Protein 1DDW (pdb70)

GO terms:
  GO:0044309 neuron spine (C, IDA)
  GO:0051262 protein tetramerization (P, IDA)
  GO:1902950 regulation of dendritic spine maintenance (P, IMP)
  GO:0051966 regulation of synaptic transmission, glutamatergic (P, IMP)
  GO:0042802 identical protein binding (F, IPI)
  GO:0005515 protein binding (F, IPI)
  GO:0043197 dendritic spine (C, IDA)
  GO:0045202 synapse (C, EXP)
  GO:0005102 signaling receptor binding (F, IDA)
  GO:0043025 neuronal cell body (C, IDA)
  GO:0043198 dendritic shaft (C, IDA)
  GO:0035094 response to nicotine (P, IEP)
  GO:0060076 excitatory synapse (C, IDA)
  GO:0042220 response to cocaine (P, IEP)
  GO:0030425 dendrite (C, IDA)
  GO:0035256 G protein-coupled glutamate receptor binding (F, IDA)
  GO:1905232 cellular response to L-glutamate (P, IEP)
  GO:0007216 G protein-coupled glutamate receptor signaling pathway (P, IDA)
  GO:0007623 circadian rhythm (P, IEP)
  GO:0007613 memory (P, IMP)

Secondary structure (DSSP, 8-state):
-EEEEEEEEEEEEEE-TTTS-SEEES-SS-EEEEEEEETTTTEEEEEEEETTEEEEEEEP-----EE-SSSEEEEEETTTTEEEEEE-SSHHHHHHHHHHHHHHHHHH-

Solvent-accessible surface area: 6590 Å² total

CATH classification: 2.30.29.30

InterPro domains:
  IPR000697 WH1/EVH1 domain [PF00568] (4-106)
  IPR000697 WH1/EVH1 domain [PS50229] (1-110)
  IPR000697 WH1/EVH1 domain [SM00461] (1-107)
  IPR011993 PH-like domain superfamily [G3DSA:2.30.29.30] (1-115)
  IPR044100 Homer, EVH1 domain [cd01206] (3-111)
  IPR045027 Homer family [PTHR10918] (2-364)

Structure (mmCIF, N/CA/C/O backbone):
data_1DDW
#
_entry.id   1DDW
#
_cell.length_a   49.94
_cell.length_b   49.94
_cell.length_c   80.91
_cell.angle_alpha   90
_cell.angle_beta   90
_cell.angle_gamma   120
#
_symmetry.space_group_name_H-M   'P 32 2 1'
#
loop_
_entity.id
_entity.type
_entity.pdbx_description
1 polymer 'GLGF-DOMAIN PROTEIN HOMER'
2 water water
#
loop_
_atom_site.group_PDB
_atom_site.id
_atom_site.type_symbol
_atom_site.label_atom_id
_atom_site.label_alt_id
_atom_site.label_comp_id
_atom_site.label_asym_id
_atom_site.label_entity_id
_atom_site.label_seq_id
_atom_site.pdbx_PDB_ins_code
_atom_site.Cartn_x
_atom_site.Cartn_y
_atom_site.Cartn_z
_atom_site.occupancy
_atom_site.B_iso_or_equiv
_atom_site.auth_seq_id
_atom_site.auth_comp_id
_atom_site.auth_asym_id
_atom_site.auth_atom_id
_atom_site.pdbx_PDB_model_num
ATOM 9 N N . GLY A 1 2 ? 20.923 15.053 25.442 1.00 28.56 2 GLY A N 1
ATOM 10 C CA . GLY A 1 2 ? 19.855 15.547 26.286 1.00 28.58 2 GLY A CA 1
ATOM 11 C C . GLY A 1 2 ? 18.625 15.873 25.458 1.00 28.97 2 GLY A C 1
ATOM 12 O O . GLY A 1 2 ? 17.501 15.691 25.905 1.00 29.49 2 GLY A O 1
ATOM 13 N N . GLU A 1 3 ? 18.834 16.378 24.244 1.00 28.58 3 GLU A N 1
ATOM 14 C CA . GLU A 1 3 ? 17.703 16.701 23.386 1.00 26.84 3 GLU A CA 1
ATOM 15 C C . GLU A 1 3 ? 17.914 16.027 22.040 1.00 24.81 3 GLU A C 1
ATOM 16 O O . GLU A 1 3 ? 18.816 16.386 21.295 1.00 23.84 3 GLU A O 1
ATOM 22 N N . GLN A 1 4 ? 17.062 15.065 21.717 1.00 23.22 4 GLN A N 1
ATOM 23 C CA . GLN A 1 4 ? 17.223 14.316 20.465 1.00 22.13 4 GLN A CA 1
ATOM 24 C C . GLN A 1 4 ? 16.205 14.667 19.368 1.00 19.78 4 GLN A C 1
ATOM 25 O O . GLN A 1 4 ? 15.013 14.516 19.551 1.00 18.13 4 GLN A O 1
ATOM 31 N N . PRO A 1 5 ? 16.674 15.149 18.209 1.00 20.72 5 PRO A N 1
ATOM 32 C CA . PRO A 1 5 ? 15.783 15.510 17.096 1.00 20.17 5 PRO A CA 1
ATOM 33 C C . PRO A 1 5 ? 15.212 14.238 16.485 1.00 20.01 5 PRO A C 1
ATOM 34 O O . PRO A 1 5 ? 15.947 13.318 16.188 1.00 20.01 5 PRO A O 1
ATOM 38 N N . ILE A 1 6 ? 13.906 14.193 16.270 1.00 20.89 6 ILE A N 1
ATOM 39 C CA . ILE A 1 6 ? 13.296 12.976 15.750 1.00 19.22 6 ILE A CA 1
ATOM 40 C C . ILE A 1 6 ? 12.599 13.135 14.426 1.00 18.69 6 ILE A C 1
ATOM 41 O O . ILE A 1 6 ? 12.841 12.381 13.485 1.00 19.97 6 ILE A O 1
ATOM 46 N N . PHE A 1 7 ? 11.725 14.124 14.348 1.00 18.20 7 PHE A N 1
ATOM 47 C CA . PHE A 1 7 ? 10.939 14.337 13.149 1.00 19.10 7 PHE A CA 1
ATOM 48 C C . PHE A 1 7 ? 10.636 15.809 12.967 1.00 19.68 7 PHE A C 1
ATOM 49 O O . PHE A 1 7 ? 10.378 16.500 13.949 1.00 21.12 7 PHE A O 1
ATOM 57 N N . SER A 1 8 ? 10.697 16.302 11.728 1.00 18.30 8 SER A N 1
ATOM 58 C CA . SER A 1 8 ? 10.375 17.709 11.455 1.00 16.82 8 SER A CA 1
ATOM 59 C C . SER A 1 8 ? 9.485 17.850 10.211 1.00 17.72 8 SER A C 1
ATOM 60 O O . SER A 1 8 ? 9.686 17.146 9.213 1.00 17.45 8 SER A O 1
ATOM 63 N N . THR A 1 9 ? 8.505 18.751 10.295 1.00 16.21 9 THR A N 1
ATOM 64 C CA . THR A 1 9 ? 7.572 19.043 9.214 1.00 16.80 9 THR A CA 1
ATOM 65 C C . THR A 1 9 ? 7.289 20.553 9.204 1.00 17.50 9 THR A C 1
ATOM 66 O O . THR A 1 9 ? 7.942 21.302 9.943 1.00 19.83 9 THR A O 1
ATOM 70 N N . ARG A 1 10 ? 6.385 21.038 8.352 1.00 16.55 10 ARG A N 1
ATOM 71 C CA . ARG A 1 10 ? 6.095 22.471 8.297 1.00 17.01 10 ARG A CA 1
ATOM 72 C C . ARG A 1 10 ? 4.601 22.652 8.346 1.00 17.05 10 ARG A C 1
ATOM 73 O O . ARG A 1 10 ? 3.851 21.803 7.826 1.00 17.62 10 ARG A O 1
ATOM 81 N N . ALA A 1 11 ? 4.166 23.765 8.935 1.00 14.00 11 ALA A N 1
ATOM 82 C CA . ALA A 1 11 ? 2.752 24.065 9.027 1.00 14.30 11 ALA A CA 1
ATOM 83 C C . ALA A 1 11 ? 2.566 25.492 9.518 1.00 14.19 11 ALA A C 1
ATOM 84 O O . ALA A 1 11 ? 3.493 26.077 10.064 1.00 14.05 11 ALA A O 1
ATOM 86 N N . HIS A 1 12 ? 1.370 26.029 9.317 1.00 10.11 12 HIS A N 1
ATOM 87 C CA . HIS A 1 12 ? 1.009 27.335 9.859 1.00 13.24 12 HIS A CA 1
ATOM 88 C C . HIS A 1 12 ? 0.461 26.970 11.262 1.00 14.75 12 HIS A C 1
ATOM 89 O O . HIS A 1 12 ? -0.278 25.973 11.440 1.00 12.73 12 HIS A O 1
ATOM 96 N N . VAL A 1 13 ? 0.809 27.781 12.253 1.00 12.11 13 VAL A N 1
ATOM 97 C CA . VAL A 1 13 ? 0.423 27.486 13.642 1.00 12.49 13 VAL A CA 1
ATOM 98 C C . VAL A 1 13 ? -0.647 28.446 14.087 1.00 12.63 13 VAL A C 1
ATOM 99 O O . VAL A 1 13 ? -0.596 29.625 13.730 1.00 12.96 13 VAL A O 1
ATOM 103 N N . PHE A 1 14 ? -1.597 27.941 14.879 1.00 11.01 14 PHE A N 1
ATOM 104 C CA . PHE A 1 14 ? -2.696 28.735 15.420 1.00 13.40 14 PHE A CA 1
ATOM 105 C C . PHE A 1 14 ? -2.948 28.328 16.867 1.00 11.72 14 PHE A C 1
ATOM 106 O O . PHE A 1 14 ? -2.500 27.270 17.312 1.00 11.87 14 PHE A O 1
ATOM 114 N N . GLN A 1 15 ? -3.648 29.189 17.597 1.00 13.05 15 GLN A N 1
ATOM 115 C CA . GLN A 1 15 ? -4.099 28.839 18.939 1.00 12.27 15 GLN A CA 1
ATOM 116 C C . GLN A 1 15 ? -5.558 29.286 19.017 1.00 14.24 15 GLN A C 1
ATOM 117 O O . GLN A 1 15 ? -5.937 30.249 18.382 1.00 13.55 15 GLN A O 1
ATOM 123 N N . ILE A 1 16 ? -6.373 28.584 19.786 1.00 15.66 16 ILE A N 1
ATOM 124 C CA . ILE A 1 16 ? -7.783 28.953 19.881 1.00 18.29 16 ILE A CA 1
ATOM 125 C C . ILE A 1 16 ? -7.853 30.192 20.763 1.00 22.04 16 ILE A C 1
ATOM 126 O O . ILE A 1 16 ? -6.952 30.406 21.585 1.00 24.00 16 ILE A O 1
ATOM 131 N N . ASP A 1 17 ? -8.874 31.029 20.559 1.00 23.96 17 ASP A N 1
ATOM 132 C CA . ASP A 1 17 ? -9.056 32.252 21.360 1.00 26.09 17 ASP A CA 1
ATOM 133 C C . ASP A 1 17 ? -9.340 31.838 22.810 1.00 27.06 17 ASP A C 1
ATOM 134 O O . ASP A 1 17 ? -10.244 31.030 23.082 1.00 27.69 17 ASP A O 1
ATOM 139 N N . PRO A 1 18 ? -8.583 32.398 23.767 1.00 26.93 18 PRO A N 1
ATOM 140 C CA . PRO A 1 18 ? -8.701 32.108 25.203 1.00 29.44 18 PRO A CA 1
ATOM 141 C C . PRO A 1 18 ? -10.104 32.236 25.774 1.00 30.66 18 PRO A C 1
ATOM 142 O O . PRO A 1 18 ? -10.554 31.406 26.586 1.00 30.79 18 PRO A O 1
ATOM 146 N N . ASN A 1 19 ? -10.770 33.290 25.343 1.00 31.65 19 ASN A N 1
ATOM 147 C CA . ASN A 1 19 ? -12.097 33.622 25.810 1.00 35.23 19 ASN A CA 1
ATOM 148 C C . ASN A 1 19 ? -13.235 32.648 25.572 1.00 36.08 19 ASN A C 1
ATOM 149 O O . ASN A 1 19 ? -13.948 32.334 26.514 1.00 38.89 19 ASN A O 1
ATOM 154 N N . THR A 1 20 ? -13.439 32.180 24.341 1.00 34.38 20 THR A N 1
ATOM 155 C CA . THR A 1 20 ? -14.546 31.257 24.106 1.00 32.07 20 THR A CA 1
ATOM 156 C C . THR A 1 20 ? -14.121 29.923 23.522 1.00 31.06 20 THR A C 1
ATOM 157 O O . THR A 1 20 ? -14.948 29.015 23.359 1.00 28.20 20 THR A O 1
ATOM 161 N N . LYS A 1 21 ? -12.829 29.818 23.213 1.00 27.25 21 LYS A N 1
ATOM 162 C CA . LYS A 1 21 ? -12.276 28.591 22.661 1.00 27.08 21 LYS A CA 1
ATOM 163 C C . LYS A 1 21 ? -12.977 28.167 21.375 1.00 25.74 21 LYS A C 1
ATOM 164 O O . LYS A 1 21 ? -13.195 26.991 21.156 1.00 26.16 21 LYS A O 1
ATOM 170 N N . LYS A 1 22 ? -13.330 29.131 20.532 1.00 24.04 22 LYS A N 1
ATOM 171 C CA . LYS A 1 22 ? -13.974 28.793 19.264 1.00 23.16 22 LYS A CA 1
ATOM 172 C C . LYS A 1 22 ? -13.332 29.438 18.040 1.00 22.80 22 LYS A C 1
ATOM 173 O O . LYS A 1 22 ? -13.344 28.838 16.968 1.00 21.68 22 LYS A O 1
ATOM 179 N N . ASN A 1 23 ? -12.776 30.639 18.200 1.00 22.13 23 ASN A N 1
ATOM 180 C CA . ASN A 1 23 ? -12.125 31.366 17.099 1.00 22.57 23 ASN A CA 1
ATOM 181 C C . ASN A 1 23 ? -10.639 31.044 16.984 1.00 22.59 23 ASN A C 1
ATOM 182 O O . ASN A 1 23 ? -9.931 31.055 17.995 1.00 21.86 23 ASN A O 1
ATOM 187 N N . TRP A 1 24 ? -10.156 30.769 15.774 1.00 19.52 24 TRP A N 1
ATOM 188 C CA . TRP A 1 24 ? -8.734 30.454 15.610 1.00 20.38 24 TRP A CA 1
ATOM 189 C C . TRP A 1 24 ? -7.904 31.704 15.444 1.00 19.96 24 TRP A C 1
ATOM 190 O O . TRP A 1 24 ? -8.264 32.609 14.694 1.00 20.59 24 TRP A O 1
ATOM 201 N N . VAL A 1 25 ? -6.792 31.772 16.165 1.00 19.09 25 VAL A N 1
ATOM 202 C CA . VAL A 1 25 ? -5.910 32.933 16.075 1.00 18.57 25 VAL A CA 1
ATOM 203 C C . VAL A 1 25 ? -4.547 32.491 15.506 1.00 17.51 25 VAL A C 1
ATOM 204 O O . VAL A 1 25 ? -3.906 31.602 16.054 1.00 16.92 25 VAL A O 1
ATOM 208 N N . PRO A 1 26 ? -4.083 33.106 14.401 1.00 17.97 26 PRO A N 1
ATOM 209 C CA . PRO A 1 26 ? -2.788 32.684 13.854 1.00 18.68 26 PRO A CA 1
ATOM 210 C C . PRO A 1 26 ? -1.679 33.058 14.812 1.00 20.72 26 PRO A C 1
ATOM 211 O O . PRO A 1 26 ? -1.726 34.159 15.363 1.00 18.01 26 PRO A O 1
ATOM 215 N N . THR A 1 27 ? -0.692 32.164 14.951 1.00 20.19 27 THR A N 1
ATOM 216 C CA . THR A 1 27 ? 0.459 32.361 15.819 1.00 22.91 27 THR A CA 1
ATOM 217 C C . THR A 1 27 ? 1.729 32.598 15.032 1.00 23.06 27 THR A C 1
ATOM 218 O O . THR A 1 27 ? 2.681 33.177 15.543 1.00 22.53 27 THR A O 1
ATOM 222 N N . SER A 1 28 ? 1.748 32.118 13.799 1.00 23.54 28 SER A N 1
ATOM 223 C CA . SER A 1 28 ? 2.898 32.307 12.934 1.00 24.86 28 SER A CA 1
ATOM 224 C C . SER A 1 28 ? 2.360 32.994 11.683 1.00 28.16 28 SER A C 1
ATOM 225 O O . SER A 1 28 ? 1.202 32.778 11.310 1.00 28.34 28 SER A O 1
ATOM 228 N N . LYS A 1 29 ? 3.156 33.837 11.031 1.00 30.73 29 LYS A N 1
ATOM 229 C CA . LYS A 1 29 ? 2.656 34.469 9.805 1.00 31.18 29 LYS A CA 1
ATOM 230 C C . LYS A 1 29 ? 2.991 33.540 8.632 1.00 28.55 29 LYS A C 1
ATOM 231 O O . LYS A 1 29 ? 2.312 33.470 7.591 1.00 29.51 29 LYS A O 1
ATOM 237 N N . HIS A 1 30 ? 4.071 32.813 8.803 1.00 27.52 30 HIS A N 1
ATOM 238 C CA . HIS A 1 30 ? 4.510 31.903 7.779 1.00 27.48 30 HIS A CA 1
ATOM 239 C C . HIS A 1 30 ? 4.322 30.482 8.290 1.00 26.38 30 HIS A C 1
ATOM 240 O O . HIS A 1 30 ? 4.030 30.241 9.478 1.00 22.26 30 HIS A O 1
ATOM 247 N N . ALA A 1 31 ? 4.484 29.538 7.385 1.00 22.12 31 ALA A N 1
ATOM 248 C CA . ALA A 1 31 ? 4.470 28.162 7.775 1.00 25.23 31 ALA A CA 1
ATOM 249 C C . ALA A 1 31 ? 5.848 28.097 8.433 1.00 24.33 31 ALA A C 1
ATOM 250 O O . ALA A 1 31 ? 6.791 28.786 7.998 1.00 27.81 31 ALA A O 1
ATOM 252 N N . VAL A 1 32 ? 5.973 27.328 9.501 1.00 20.87 32 VAL A N 1
ATOM 253 C CA . VAL A 1 32 ? 7.239 27.183 10.173 1.00 18.62 32 VAL A CA 1
ATOM 254 C C . VAL A 1 32 ? 7.474 25.711 10.363 1.00 19.85 32 VAL A C 1
ATOM 255 O O . VAL A 1 32 ? 6.584 24.882 10.139 1.00 18.78 32 VAL A O 1
ATOM 259 N N . THR A 1 33 ? 8.683 25.392 10.785 1.00 18.16 33 THR A N 1
ATOM 260 C CA . THR A 1 33 ? 9.056 24.030 11.048 1.00 19.02 33 THR A CA 1
ATOM 261 C C . THR A 1 33 ? 8.444 23.638 12.408 1.00 19.05 33 THR A C 1
ATOM 262 O O . THR A 1 33 ? 8.506 24.411 13.371 1.00 18.10 33 THR A O 1
ATOM 266 N N . VAL A 1 34 ? 7.788 22.477 12.442 1.00 16.61 34 VAL A N 1
ATOM 267 C CA . VAL A 1 34 ? 7.219 21.944 13.672 1.00 15.98 34 VAL A CA 1
ATOM 268 C C . VAL A 1 34 ? 7.883 20.601 13.807 1.00 15.68 34 VAL A C 1
ATOM 269 O O . VAL A 1 34 ? 7.880 19.814 12.847 1.00 17.94 34 VAL A O 1
ATOM 273 N N . SER A 1 35 ? 8.434 20.306 14.987 1.00 13.55 35 SER A N 1
ATOM 274 C CA . SER A 1 35 ? 9.158 19.061 15.164 1.00 14.88 35 SER A CA 1
ATOM 275 C C . SER A 1 35 ? 8.906 18.296 16.425 1.00 16.78 35 SER A C 1
ATOM 276 O O . SER A 1 35 ? 8.429 18.835 17.417 1.00 16.86 35 SER A O 1
ATOM 279 N N . TYR A 1 36 ? 9.273 17.018 16.384 1.00 17.02 36 TYR A N 1
ATOM 280 C CA . TYR A 1 36 ? 9.173 16.184 17.575 1.00 17.43 36 TYR A CA 1
ATOM 281 C C . TYR A 1 36 ? 10.618 15.955 18.048 1.00 18.31 36 TYR A C 1
ATOM 282 O O . TYR A 1 36 ? 11.480 15.580 17.248 1.00 18.79 36 TYR A O 1
ATOM 291 N N . PHE A 1 37 ? 10.867 16.216 19.322 1.00 16.85 37 PHE A N 1
ATOM 292 C CA . PHE A 1 37 ? 12.166 16.011 19.960 1.00 18.51 37 PHE A CA 1
ATOM 293 C C . PHE A 1 37 ? 11.994 15.112 21.170 1.00 20.91 37 PHE A C 1
ATOM 294 O O . PHE A 1 37 ? 10.963 15.163 21.839 1.00 21.32 37 PHE A O 1
ATOM 302 N N . TYR A 1 38 ? 13.012 14.310 21.463 1.00 21.03 38 TYR A N 1
ATOM 303 C CA . TYR A 1 38 ? 12.966 13.458 22.649 1.00 24.15 38 TYR A CA 1
ATOM 304 C C . TYR A 1 38 ? 13.932 14.062 23.654 1.00 22.96 38 TYR A C 1
ATOM 305 O O . TYR A 1 38 ? 15.116 14.196 23.381 1.00 25.30 38 TYR A O 1
ATOM 314 N N . ASP A 1 39 ? 13.398 14.470 24.801 1.00 25.56 39 ASP A N 1
ATOM 315 C CA . ASP A 1 39 ? 14.159 15.082 25.888 1.00 27.86 39 ASP A CA 1
ATOM 316 C C . ASP A 1 39 ? 14.455 13.939 26.860 1.00 29.19 39 A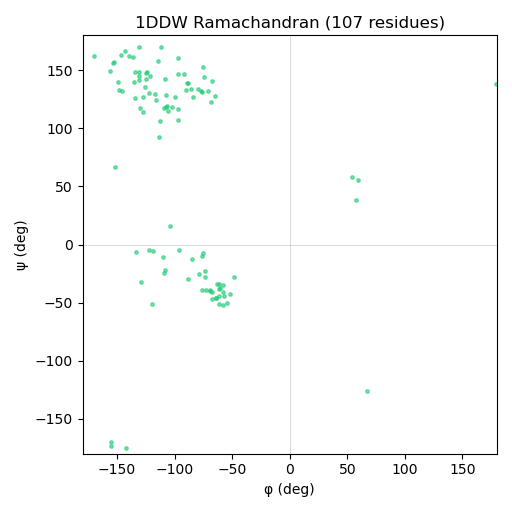SP A C 1
ATOM 317 O O . ASP A 1 39 ? 13.558 13.445 27.547 1.00 30.33 39 ASP A O 1
ATOM 322 N N . SER A 1 40 ? 15.707 13.496 26.899 1.00 30.07 40 SER A N 1
ATOM 323 C CA . SER A 1 40 ? 16.072 12.394 27.785 1.00 34.05 40 SER A CA 1
ATOM 324 C C . SER A 1 40 ? 16.397 12.877 29.192 1.00 35.80 40 SER A C 1
ATOM 325 O O . SER A 1 40 ? 16.512 12.071 30.116 1.00 37.24 40 SER A O 1
ATOM 328 N N . THR A 1 41 ? 16.550 14.187 29.350 1.00 36.64 41 THR A N 1
ATOM 329 C CA . THR A 1 41 ? 16.850 14.757 30.649 1.00 39.25 41 THR A CA 1
ATOM 330 C C . THR A 1 41 ? 15.565 14.691 31.485 1.00 38.88 41 THR A C 1
ATOM 331 O O . THR A 1 41 ? 15.617 14.574 32.717 1.00 40.77 41 THR A O 1
ATOM 335 N N . ARG A 1 42 ? 14.414 14.715 30.804 1.00 38.87 42 ARG A N 1
ATOM 336 C CA . ARG A 1 42 ? 13.093 14.648 31.448 1.00 38.03 42 ARG A CA 1
ATOM 337 C C . ARG A 1 42 ? 12.296 13.425 31.011 1.00 37.95 42 ARG A C 1
ATOM 338 O O . ARG A 1 42 ? 11.188 13.170 31.501 1.00 35.28 42 ARG A O 1
ATOM 346 N N . ASN A 1 43 ? 12.842 12.691 30.049 1.00 37.05 43 ASN A N 1
ATOM 347 C CA . ASN A 1 43 ? 12.190 11.489 29.580 1.00 36.72 43 ASN A CA 1
ATOM 348 C C . ASN A 1 43 ? 10.778 11.724 29.015 1.00 35.80 43 ASN A C 1
ATOM 349 O O . ASN A 1 43 ? 9.808 11.118 29.474 1.00 35.41 43 ASN A O 1
ATOM 354 N N . VAL A 1 44 ? 10.671 12.616 28.030 1.00 32.10 44 VAL A N 1
ATOM 355 C CA . VAL A 1 44 ? 9.409 12.942 27.371 1.00 28.76 44 VAL A CA 1
ATOM 356 C C . VAL A 1 44 ? 9.658 13.434 25.947 1.00 25.68 44 VAL A C 1
ATOM 357 O O . VAL A 1 44 ? 10.734 13.935 25.645 1.00 25.79 44 VAL A O 1
ATOM 361 N N . TYR A 1 45 ? 8.655 13.297 25.085 1.00 25.23 45 TYR A N 1
ATOM 362 C CA . TYR A 1 45 ? 8.735 13.835 23.724 1.00 23.10 45 TYR A CA 1
ATOM 363 C C . TYR A 1 45 ? 8.137 15.231 23.811 1.00 24.08 45 TYR A C 1
ATOM 364 O O . TYR A 1 45 ? 7.241 15.458 24.617 1.00 23.68 45 TYR A O 1
ATOM 373 N N . ARG A 1 46 ? 8.646 16.165 23.009 1.00 19.83 46 ARG A N 1
ATOM 374 C CA . ARG A 1 46 ? 8.155 17.546 23.006 1.00 21.91 46 ARG A CA 1
ATOM 375 C C . ARG A 1 46 ? 7.897 17.958 21.581 1.00 20.15 46 ARG A C 1
ATOM 376 O O . ARG A 1 46 ? 8.603 17.525 20.667 1.00 19.72 46 ARG A O 1
ATOM 384 N N . ILE A 1 47 ? 6.868 18.773 21.406 1.00 18.78 47 ILE A N 1
ATOM 385 C CA . ILE A 1 47 ? 6.522 19.304 20.104 1.00 16.97 47 ILE A CA 1
ATOM 386 C C . ILE A 1 47 ? 7.072 20.706 20.196 1.00 16.29 47 ILE A C 1
ATOM 387 O O . ILE A 1 47 ? 6.631 21.510 21.014 1.00 15.46 47 ILE A O 1
ATOM 392 N N . ILE A 1 48 ? 8.019 21.007 19.317 1.00 16.24 48 ILE A N 1
ATOM 39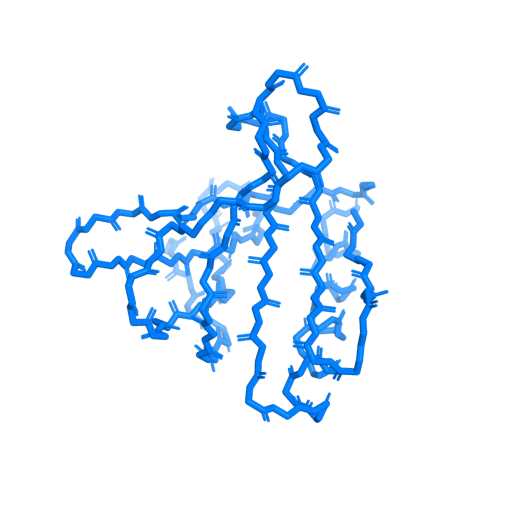3 C CA . ILE A 1 48 ? 8.692 22.285 19.349 1.00 16.49 48 ILE A CA 1
ATOM 394 C C . ILE A 1 48 ? 8.641 23.031 18.029 1.00 17.77 48 ILE A C 1
ATOM 395 O O . ILE A 1 48 ? 8.857 22.428 16.989 1.00 17.03 48 ILE A O 1
ATOM 400 N N . SER A 1 49 ? 8.346 24.334 18.093 1.00 14.41 49 SER A N 1
ATOM 401 C CA . SER A 1 49 ? 8.293 25.167 16.899 1.00 16.15 49 SER A CA 1
ATOM 402 C C . SER A 1 49 ? 8.719 26.595 17.242 1.00 17.67 49 SER A C 1
ATOM 403 O O . SER A 1 49 ? 8.272 27.173 18.231 1.00 17.60 49 SER A O 1
ATOM 406 N N . LEU A 1 50 ? 9.592 27.152 16.414 1.00 18.79 50 LEU A N 1
ATOM 407 C CA . LEU A 1 50 ? 10.050 28.521 16.612 1.00 20.58 50 LEU A CA 1
ATOM 408 C C . LEU A 1 50 ? 9.691 29.303 15.359 1.00 21.60 50 LEU A C 1
ATOM 409 O O . LEU A 1 50 ? 9.681 28.756 14.238 1.00 19.74 50 LEU A O 1
ATOM 414 N N . ASP A 1 51 ? 9.355 30.562 15.558 1.00 23.15 51 ASP A N 1
ATOM 415 C CA . ASP A 1 51 ? 9.070 31.464 14.453 1.00 25.28 51 ASP A CA 1
ATOM 416 C C . ASP A 1 51 ? 10.284 32.336 14.678 1.00 28.18 51 ASP A C 1
ATOM 417 O O . ASP A 1 51 ? 10.316 33.100 15.641 1.00 28.30 51 ASP A O 1
ATOM 422 N N . GLY A 1 52 ? 11.290 32.221 13.812 1.00 31.03 52 GLY A N 1
ATOM 423 C CA . GLY A 1 52 ? 12.503 32.982 14.025 1.00 32.97 52 GLY A CA 1
ATOM 424 C C . GLY A 1 52 ? 13.145 32.405 15.284 1.00 34.55 52 GLY A C 1
ATOM 425 O O . GLY A 1 52 ? 13.374 31.191 15.382 1.00 35.07 52 GLY A O 1
ATOM 426 N N . SER A 1 53 ? 13.440 33.265 16.251 1.00 36.22 53 SER A N 1
ATOM 427 C CA . SER A 1 53 ? 14.025 32.830 17.517 1.00 37.61 53 SER A CA 1
ATOM 428 C C . SER A 1 53 ? 12.966 32.829 18.622 1.00 37.45 53 SER A C 1
ATOM 429 O O . SER A 1 53 ? 13.291 32.781 19.814 1.00 38.94 53 SER A O 1
ATOM 432 N N . LYS A 1 54 ? 11.698 32.875 18.239 1.00 36.81 54 LYS A N 1
ATOM 433 C CA . LYS A 1 54 ? 10.618 32.886 19.224 1.00 35.76 54 LYS A CA 1
ATOM 434 C C . LYS A 1 54 ? 9.903 31.523 19.273 1.00 34.12 54 LYS A C 1
ATOM 435 O O . LYS A 1 54 ? 9.286 31.111 18.300 1.00 32.69 54 LYS A O 1
ATOM 441 N N . ALA A 1 55 ? 10.009 30.821 20.403 1.00 32.56 55 ALA A N 1
ATOM 442 C CA . ALA A 1 55 ? 9.349 29.532 20.533 1.00 30.05 55 ALA A CA 1
ATOM 443 C C . ALA A 1 55 ? 7.848 29.802 20.562 1.00 28.10 55 ALA A C 1
ATOM 444 O O . ALA A 1 55 ? 7.359 30.567 21.394 1.00 29.67 55 ALA A O 1
ATOM 446 N N . ILE A 1 56 ? 7.117 29.201 19.644 1.00 23.29 56 ILE A N 1
ATOM 447 C CA . ILE A 1 56 ? 5.682 29.402 19.627 1.00 19.85 56 ILE A CA 1
ATOM 448 C C . ILE A 1 56 ? 4.955 28.134 20.036 1.00 18.73 56 ILE A C 1
ATOM 449 O O . ILE A 1 56 ? 3.752 28.132 20.283 1.00 16.20 56 ILE A O 1
ATOM 454 N N . ILE A 1 57 ? 5.710 27.045 20.111 1.00 17.21 57 ILE A N 1
ATOM 455 C CA . ILE A 1 57 ? 5.155 25.798 20.601 1.00 18.31 57 ILE A CA 1
ATOM 456 C C . ILE A 1 57 ? 6.264 25.081 21.346 1.00 19.93 57 ILE A C 1
ATOM 457 O O . ILE A 1 57 ? 7.370 24.987 20.846 1.00 18.82 57 ILE A O 1
ATOM 462 N N . ASN A 1 58 ? 5.974 24.588 22.553 1.00 20.22 58 ASN A N 1
ATOM 463 C CA . ASN A 1 58 ? 6.928 23.775 23.296 1.00 23.05 58 ASN A CA 1
ATOM 464 C C . ASN A 1 58 ? 6.034 22.878 24.143 1.00 23.91 58 ASN A C 1
ATOM 465 O O . ASN A 1 58 ? 6.021 22.961 25.362 1.00 23.58 58 ASN A O 1
ATOM 470 N N . SER A 1 59 ? 5.315 21.997 23.464 1.00 20.00 59 SER A N 1
ATOM 471 C CA . SER A 1 59 ? 4.354 21.139 24.105 1.00 21.46 59 SER A CA 1
ATOM 472 C C . SER A 1 59 ? 4.817 19.728 24.449 1.00 22.66 59 SER A C 1
ATOM 473 O O . SER A 1 59 ? 5.116 18.925 23.568 1.00 22.16 59 SER A O 1
ATOM 476 N N . THR A 1 60 ? 4.850 19.427 25.746 1.00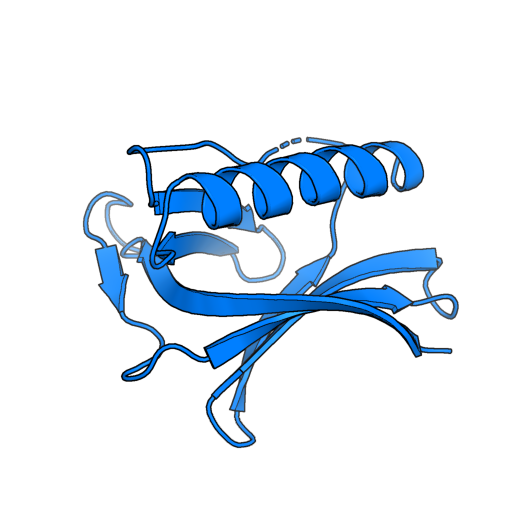 22.82 60 THR A N 1
ATOM 477 C CA . THR A 1 60 ? 5.256 18.105 26.219 1.00 23.56 60 THR A CA 1
ATOM 478 C C . THR A 1 60 ? 4.110 17.128 25.985 1.00 25.05 60 THR A C 1
ATOM 479 O O . THR A 1 60 ? 2.959 17.404 26.327 1.00 26.38 60 THR A O 1
ATOM 483 N N . ILE A 1 61 ? 4.399 15.973 25.402 1.00 23.27 61 ILE A N 1
ATOM 484 C CA . ILE A 1 61 ? 3.334 15.028 25.136 1.00 23.23 61 ILE A CA 1
ATOM 485 C C . ILE A 1 61 ? 3.068 14.197 26.368 1.00 24.39 61 ILE A C 1
ATOM 486 O O . ILE A 1 61 ? 3.994 13.631 26.961 1.00 23.63 61 ILE A O 1
ATOM 491 N N . THR A 1 62 ? 1.800 14.169 26.769 1.00 21.76 62 THR A N 1
ATOM 492 C CA . THR A 1 62 ? 1.409 13.409 27.937 1.00 23.54 62 THR A CA 1
ATOM 493 C C . THR A 1 62 ? 0.492 12.272 27.514 1.00 23.35 62 THR A C 1
ATOM 494 O O . THR A 1 62 ? -0.192 12.332 26.483 1.00 22.90 62 THR A O 1
ATOM 498 N N . PRO A 1 63 ? 0.411 11.237 28.355 1.00 22.71 63 PRO A N 1
ATOM 499 C CA . PRO A 1 63 ? -0.410 10.068 28.048 1.00 22.66 63 PRO A CA 1
ATOM 500 C C . PRO A 1 63 ? -1.846 10.239 27.585 1.00 21.40 63 PRO A C 1
ATOM 501 O O . PRO A 1 63 ? -2.331 9.404 26.850 1.00 21.69 63 PRO A O 1
ATOM 505 N N . ASN A 1 64 ? -2.534 11.307 27.969 1.00 21.35 64 ASN A N 1
ATOM 506 C CA . ASN A 1 64 ? -3.918 11.455 27.514 1.00 23.30 64 ASN A CA 1
ATOM 507 C C . ASN A 1 64 ? -4.130 12.625 26.565 1.00 23.28 64 ASN A C 1
ATOM 508 O O . ASN A 1 64 ? -5.269 12.921 26.189 1.00 22.04 64 ASN A O 1
ATOM 521 N N . THR A 1 66 ? -4.397 14.459 23.218 1.00 20.99 66 THR A N 1
ATOM 522 C CA . THR A 1 66 ? -4.879 13.897 21.988 1.00 22.22 66 THR A CA 1
ATOM 523 C C . THR A 1 66 ? -4.902 14.868 20.797 1.00 20.47 66 THR A C 1
ATOM 524 O O . THR A 1 66 ? -5.289 16.023 20.921 1.00 16.98 66 THR A O 1
ATOM 528 N N . PHE A 1 67 ? -4.487 14.368 19.642 1.00 20.34 67 PHE A N 1
ATOM 529 C CA . PHE A 1 67 ? -4.475 15.187 18.433 1.00 19.33 67 PHE A CA 1
ATOM 530 C C . PHE A 1 67 ? -5.707 14.849 17.619 1.00 20.19 67 PHE A C 1
ATOM 531 O O . PHE A 1 67 ? -5.940 13.688 17.309 1.00 20.53 67 PHE A O 1
ATOM 539 N N . THR A 1 68 ? -6.484 15.862 17.248 1.00 19.90 68 THR A N 1
ATOM 540 C CA . THR A 1 68 ? -7.684 15.637 16.468 1.00 21.68 68 THR A CA 1
ATOM 541 C C . THR A 1 68 ? -7.654 16.297 15.091 1.00 20.35 68 THR A C 1
ATOM 542 O O . THR A 1 68 ? -7.378 17.486 15.006 1.00 17.84 68 THR A O 1
ATOM 546 N N . LYS A 1 69 ? -7.956 15.545 14.033 1.00 18.13 69 LYS A N 1
ATOM 547 C CA . LYS A 1 69 ? -8.001 16.120 12.690 1.00 22.03 69 LYS A CA 1
ATOM 548 C C . LYS A 1 69 ? -9.353 16.842 12.574 1.00 23.76 69 LYS A C 1
ATOM 549 O O . LYS A 1 69 ? -10.384 16.256 12.918 1.00 21.12 69 LYS A O 1
ATOM 555 N N . THR A 1 70 ? -9.335 18.072 12.061 1.00 21.31 70 THR A N 1
ATOM 556 C CA . THR A 1 70 ? -10.494 18.966 11.920 1.00 23.67 70 THR A CA 1
ATOM 557 C C . THR A 1 70 ? -10.949 19.130 10.466 1.00 22.19 70 THR A C 1
ATOM 558 O O . THR A 1 70 ? -12.065 19.566 10.194 1.00 22.35 70 THR A O 1
ATOM 562 N N . SER A 1 71 ? -10.038 18.864 9.541 1.00 20.74 71 SER A N 1
ATOM 563 C CA . SER A 1 71 ? -10.291 18.944 8.113 1.00 20.88 71 SER A CA 1
ATOM 564 C C . SER A 1 71 ? -9.245 17.984 7.552 1.00 21.05 71 SER A C 1
ATOM 565 O O . SER A 1 71 ? -8.574 17.294 8.319 1.00 20.79 71 SER A O 1
ATOM 568 N N . GLN A 1 72 ? -9.112 17.912 6.239 1.00 22.92 72 GLN A N 1
ATOM 569 C CA . GLN A 1 72 ? -8.107 17.032 5.653 1.00 23.36 72 GLN A CA 1
ATOM 570 C C . GLN A 1 72 ? -6.712 17.622 5.799 1.00 21.73 72 GLN A C 1
ATOM 571 O O . GLN A 1 72 ? -5.712 16.963 5.485 1.00 21.23 72 GLN A O 1
ATOM 577 N N . LYS A 1 73 ? -6.622 18.867 6.275 1.00 18.86 73 LYS A N 1
ATOM 578 C CA . LYS A 1 73 ? -5.305 19.490 6.355 1.00 19.36 73 LYS A CA 1
ATOM 579 C C . LYS A 1 73 ? -5.006 20.180 7.660 1.00 19.01 73 LYS A C 1
ATOM 580 O O . LYS A 1 73 ? -3.898 20.636 7.879 1.00 16.68 73 LYS A O 1
ATOM 586 N N . PHE A 1 74 ? -6.007 20.256 8.524 1.00 16.04 74 PHE A N 1
ATOM 587 C CA . PHE A 1 74 ? -5.828 20.950 9.780 1.00 16.71 74 PHE A CA 1
ATOM 588 C C . PHE A 1 74 ? -6.167 20.058 10.959 1.00 15.99 74 PHE A C 1
ATOM 589 O O . PHE A 1 74 ? -7.092 19.255 10.874 1.00 18.37 74 PHE A O 1
ATOM 597 N N . GLY A 1 75 ? -5.412 20.188 12.045 1.00 15.78 75 GLY A N 1
ATOM 598 C CA . GLY A 1 75 ? -5.651 19.405 13.252 1.00 16.09 75 GLY A CA 1
ATOM 599 C C . GLY A 1 75 ? -5.296 20.202 14.490 1.00 15.38 75 GLY A C 1
ATOM 600 O O . GLY A 1 75 ? -4.613 21.212 14.394 1.00 13.52 75 GLY A O 1
ATOM 601 N N . GLN A 1 76 ? -5.766 19.764 15.652 1.00 14.64 76 GLN A N 1
ATOM 602 C CA . GLN A 1 76 ? -5.508 20.481 16.900 1.00 15.05 76 GLN A CA 1
ATOM 603 C C . GLN A 1 76 ? -5.283 19.552 18.094 1.00 14.03 76 GLN A C 1
ATOM 604 O O . GLN A 1 76 ? -5.623 18.367 18.020 1.00 18.55 76 GLN A O 1
ATOM 610 N N . TRP A 1 77 ? -4.779 20.122 19.191 1.00 15.77 77 TRP A N 1
ATOM 611 C CA . TRP A 1 77 ? -4.589 19.428 20.476 1.00 17.94 77 TRP A CA 1
ATOM 612 C C . TRP A 1 77 ? -4.569 20.413 21.646 1.00 19.37 77 TRP A C 1
ATOM 613 O O . TRP A 1 77 ? -4.160 21.550 21.481 1.00 17.67 77 TRP A O 1
ATOM 624 N N . ALA A 1 78 ? -5.029 19.981 22.830 1.00 20.72 78 ALA A N 1
ATOM 625 C CA . ALA A 1 78 ? -5.032 20.844 24.042 1.00 22.69 78 ALA A CA 1
ATOM 626 C C . ALA A 1 78 ? -3.749 20.772 24.896 1.00 23.62 78 ALA A C 1
ATOM 627 O O . ALA A 1 78 ? -3.198 19.697 25.106 1.00 26.50 78 ALA A O 1
ATOM 629 N N . ASP A 1 79 ? -3.261 21.899 25.413 1.00 25.31 79 ASP A N 1
ATOM 630 C CA . ASP A 1 79 ? -2.026 21.912 26.229 1.00 28.61 79 ASP A CA 1
ATOM 631 C C . ASP A 1 79 ? -2.218 22.682 27.558 1.00 29.97 79 ASP A C 1
ATOM 632 O O . ASP A 1 79 ? -2.431 23.900 27.535 1.00 28.76 79 ASP A O 1
ATOM 637 N N . SER A 1 80 ? -2.076 21.980 28.685 1.00 30.96 80 SER A N 1
ATOM 638 C CA . SER A 1 80 ? -2.236 22.558 30.028 1.00 32.56 80 SER A CA 1
ATOM 639 C C . SER A 1 80 ? -1.030 23.369 30.538 1.00 30.85 80 SER A C 1
ATOM 640 O O . SER A 1 80 ? -1.152 24.256 31.402 1.00 28.32 80 SER A O 1
ATOM 643 N N . ARG A 1 81 ? 0.158 23.075 30.038 1.00 33.54 81 ARG A N 1
ATOM 644 C CA . ARG A 1 81 ? 1.299 23.846 30.517 1.00 34.12 81 ARG A CA 1
ATOM 645 C C . ARG A 1 81 ? 1.158 25.287 30.020 1.00 31.85 81 ARG A C 1
ATOM 646 O O . ARG A 1 81 ? 1.383 26.239 30.767 1.00 29.84 81 ARG A O 1
ATOM 654 N N . ALA A 1 82 ? 0.732 25.448 28.773 1.00 29.27 82 ALA A N 1
ATOM 655 C CA . ALA A 1 82 ? 0.563 26.777 28.231 1.00 28.98 82 ALA A CA 1
ATOM 656 C C . ALA A 1 82 ? -0.887 27.236 28.345 1.00 27.55 82 ALA A C 1
ATOM 657 O O . ALA A 1 82 ? -1.154 28.385 28.009 1.00 28.04 82 ALA A O 1
ATOM 659 N N . ASN A 1 83 ? -1.788 26.351 28.811 1.00 25.25 83 ASN A N 1
ATOM 660 C CA . ASN A 1 83 ? -3.233 26.625 28.971 1.00 26.87 83 ASN A CA 1
ATOM 661 C C . ASN A 1 83 ? -3.895 27.141 27.690 1.00 25.68 83 ASN A C 1
ATOM 662 O O . ASN A 1 83 ? -4.496 28.216 27.661 1.00 22.72 83 ASN A O 1
ATOM 667 N N . THR A 1 84 ? -3.802 26.340 26.635 1.00 25.29 84 THR A N 1
ATOM 668 C CA . THR A 1 84 ? -4.363 26.724 25.348 1.00 22.16 84 THR A CA 1
ATOM 669 C C . THR A 1 84 ? -4.701 25.506 24.481 1.00 20.02 84 THR A C 1
ATOM 670 O O . THR A 1 84 ? -4.707 24.384 24.954 1.00 20.74 84 THR A O 1
ATOM 674 N N . VAL A 1 85 ? -5.030 25.747 23.212 1.00 14.92 85 VAL A N 1
ATOM 675 C CA . VAL A 1 85 ? -5.303 24.664 22.274 1.00 14.85 85 VAL A CA 1
ATOM 676 C C . VAL A 1 85 ? -4.528 25.072 21.007 1.00 15.01 85 VAL A C 1
ATOM 677 O O . VAL A 1 85 ? -4.651 26.196 20.524 1.00 13.61 85 VAL A O 1
ATOM 681 N N . TYR A 1 86 ? -3.687 24.170 20.524 1.00 12.86 86 TYR A N 1
ATOM 682 C CA . TYR A 1 86 ? -2.894 24.467 19.331 1.00 13.54 86 TYR A CA 1
ATOM 683 C C . TYR A 1 86 ? -3.558 23.893 18.082 1.00 12.03 86 TYR A C 1
ATOM 684 O O . TYR A 1 86 ? -4.147 22.819 18.116 1.00 14.88 86 TYR A O 1
ATOM 6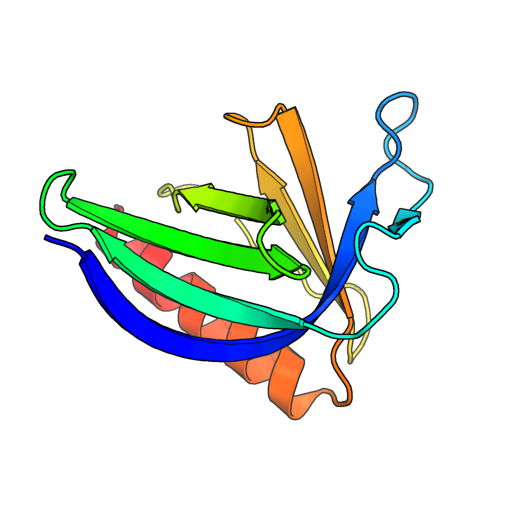93 N N . GLY A 1 87 ? -3.408 24.593 16.967 1.00 13.92 87 GLY A N 1
ATOM 694 C CA . GLY A 1 87 ? -3.953 24.135 15.713 1.00 12.62 87 GLY A CA 1
ATOM 695 C C . GLY A 1 87 ? -2.831 24.230 14.683 1.00 13.68 87 GLY A C 1
ATOM 696 O O . GLY A 1 87 ? -2.031 25.176 14.693 1.00 11.96 87 GLY A O 1
ATOM 697 N N . LEU A 1 88 ? -2.765 23.247 13.800 1.00 11.91 88 LEU A N 1
ATOM 698 C CA . LEU A 1 88 ? -1.720 23.204 12.772 1.00 14.50 88 LEU A CA 1
ATOM 699 C C . LEU A 1 88 ? -2.346 23.031 11.418 1.00 12.31 88 LEU A C 1
ATOM 700 O O . LEU A 1 88 ? -3.122 22.118 11.229 1.00 13.98 88 LEU A O 1
ATOM 705 N N . GLY A 1 89 ? -2.007 23.902 10.475 1.00 14.43 89 GLY A N 1
ATOM 706 C CA . GLY A 1 89 ? -2.544 23.783 9.128 1.00 13.45 89 GLY A CA 1
ATOM 707 C C . GLY A 1 89 ? -1.431 23.345 8.181 1.00 14.90 89 GLY A C 1
ATOM 708 O O . GLY A 1 89 ? -0.466 24.083 7.970 1.00 13.08 89 GLY A O 1
ATOM 709 N N . PHE A 1 90 ? -1.596 22.162 7.577 1.00 13.89 90 PHE A N 1
ATOM 710 C CA . PHE A 1 90 ? -0.624 21.571 6.640 1.00 14.01 90 PHE A CA 1
ATOM 711 C C . PHE A 1 90 ? -0.951 21.819 5.174 1.00 13.34 90 PHE A C 1
ATOM 712 O O . PHE A 1 90 ? -2.068 22.127 4.847 1.00 14.59 90 PHE A O 1
ATOM 720 N N . SER A 1 91 ? 0.043 21.678 4.291 1.00 15.27 91 SER A N 1
ATOM 721 C CA . SER A 1 91 ? -0.172 21.903 2.879 1.00 18.86 91 SER A CA 1
ATOM 722 C C . SER A 1 91 ? -0.965 20.747 2.261 1.00 20.59 91 SER A C 1
ATOM 723 O O . SER A 1 91 ? -1.582 20.920 1.232 1.00 20.69 91 SER A O 1
ATOM 726 N N . SER A 1 92 ? -0.940 19.582 2.889 1.00 22.27 92 SER A N 1
ATOM 727 C CA . SER A 1 92 ? -1.673 18.464 2.317 1.00 23.93 92 SER A CA 1
ATOM 728 C C . SER A 1 92 ? -2.099 17.476 3.375 1.00 22.77 92 SER A C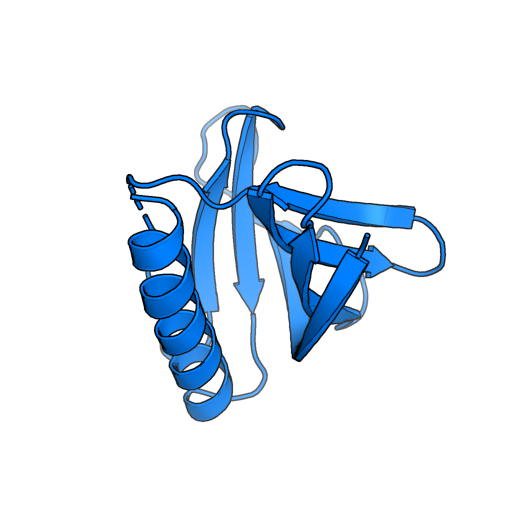 1
ATOM 729 O O . SER A 1 92 ? -1.502 17.398 4.449 1.00 21.16 92 SER A O 1
ATOM 732 N N . GLU A 1 93 ? -3.142 16.701 3.055 1.00 24.90 93 GLU A N 1
ATOM 733 C CA . GLU A 1 93 ? -3.640 15.685 3.967 1.00 25.83 93 GLU A CA 1
ATOM 734 C C . GLU A 1 93 ? -2.555 14.683 4.330 1.00 24.60 93 GLU A C 1
ATOM 735 O O . GLU A 1 93 ? -2.504 14.193 5.452 1.00 21.75 93 GLU A O 1
ATOM 741 N N . HIS A 1 94 ? -1.669 14.375 3.386 1.00 24.16 94 HIS A N 1
ATOM 742 C CA . HIS A 1 94 ? -0.605 13.422 3.706 1.00 23.52 94 HIS A CA 1
ATOM 743 C C . HIS A 1 94 ? 0.290 13.908 4.844 1.00 20.49 94 HIS A C 1
ATOM 744 O O . HIS A 1 94 ? 0.714 13.113 5.691 1.00 20.73 94 HIS A O 1
ATOM 751 N N . HIS A 1 95 ? 0.557 15.215 4.887 1.00 20.82 95 HIS A N 1
ATOM 752 C CA . HIS A 1 95 ? 1.370 15.772 5.966 1.00 18.71 95 HIS A CA 1
ATOM 753 C C . HIS A 1 95 ? 0.627 15.822 7.294 1.00 14.71 95 HIS A C 1
ATOM 754 O O . HIS A 1 95 ? 1.215 15.557 8.348 1.00 13.56 95 HIS A O 1
ATOM 761 N N . LEU A 1 96 ? -0.659 16.152 7.249 1.00 15.55 96 LEU A N 1
ATOM 762 C CA . LEU A 1 96 ? -1.466 16.168 8.477 1.00 15.07 96 LEU A CA 1
ATOM 763 C C . LEU A 1 96 ? -1.498 14.735 8.980 1.00 16.75 96 LEU A C 1
ATOM 764 O O . LEU A 1 96 ? -1.282 14.458 10.156 1.00 15.71 96 LEU A O 1
ATOM 769 N N . SER A 1 97 ? -1.744 13.815 8.059 1.00 17.18 97 SER A N 1
ATOM 770 C CA . SER A 1 97 ? -1.835 12.406 8.397 1.00 21.42 97 SER A CA 1
ATOM 771 C C . SER A 1 97 ? -0.583 11.845 9.082 1.00 21.86 97 SER A C 1
ATOM 772 O O . SER A 1 97 ? -0.654 11.126 10.103 1.00 18.91 97 SER A O 1
ATOM 775 N N . LYS A 1 98 ? 0.574 12.204 8.535 1.00 21.71 98 LYS A N 1
ATOM 776 C CA . LYS A 1 98 ? 1.812 11.710 9.082 1.00 20.87 98 LYS A CA 1
ATOM 777 C C . LYS A 1 98 ? 2.064 12.337 10.441 1.00 19.60 98 LYS A C 1
ATOM 778 O O . LYS A 1 98 ? 2.524 11.670 11.339 1.00 18.43 98 LYS A O 1
ATOM 784 N N . PHE A 1 99 ? 1.761 13.618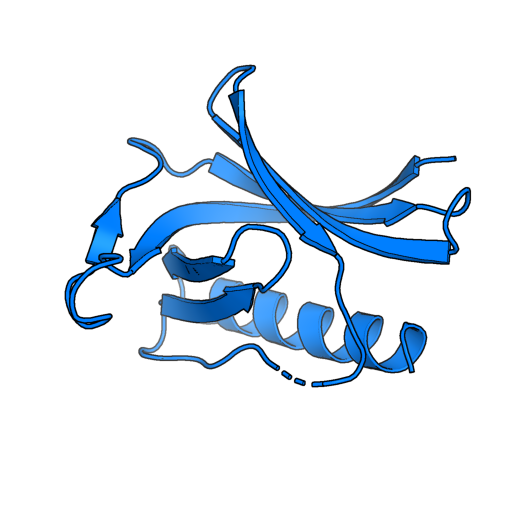 10.599 1.00 19.04 99 PHE A N 1
ATOM 785 C CA . PHE A 1 99 ? 1.987 14.270 11.896 1.00 19.20 99 PHE A CA 1
ATOM 786 C C . PHE A 1 99 ? 1.168 13.619 13.020 1.00 16.61 99 PHE A C 1
ATOM 787 O O . PHE A 1 99 ? 1.669 13.375 14.134 1.00 16.99 99 PHE A O 1
ATOM 795 N N . ALA A 1 100 ? -0.089 13.350 12.707 1.00 18.70 100 ALA A N 1
ATOM 796 C CA . ALA A 1 100 ? -1.017 12.718 13.649 1.00 19.51 100 ALA A CA 1
ATOM 797 C C . ALA A 1 100 ? -0.537 11.297 14.035 1.00 19.39 100 ALA A C 1
ATOM 798 O O . ALA A 1 100 ? -0.738 10.859 15.163 1.00 19.69 100 ALA A O 1
ATOM 800 N N . GLU A 1 101 ? 0.092 10.597 13.100 1.00 22.06 101 GLU A N 1
ATOM 801 C CA . GLU A 1 101 ? 0.603 9.233 13.356 1.00 24.00 101 GLU A CA 1
ATOM 802 C C . GLU A 1 101 ? 1.746 9.277 14.364 1.00 24.27 101 GLU A C 1
ATOM 803 O O . GLU A 1 101 ? 1.801 8.500 15.318 1.00 21.81 101 GLU A O 1
ATOM 809 N N . LYS A 1 102 ? 2.676 10.199 14.142 1.00 23.90 102 LYS A N 1
ATOM 810 C CA . LYS A 1 102 ? 3.800 10.358 15.0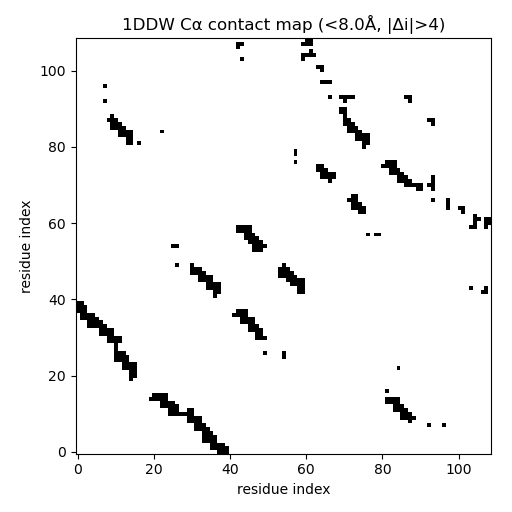51 1.00 23.43 102 LYS A CA 1
ATOM 811 C C . LYS A 1 102 ? 3.302 10.737 16.434 1.00 22.94 102 LYS A C 1
ATOM 812 O O . LYS A 1 102 ? 3.847 10.299 17.440 1.00 21.07 102 LYS A O 1
ATOM 818 N N . PHE A 1 103 ? 2.267 11.587 16.479 1.00 20.30 103 PHE A N 1
ATOM 819 C CA . PHE A 1 103 ? 1.708 12.018 17.753 1.00 22.25 103 PHE A CA 1
ATOM 820 C C . PHE A 1 103 ? 1.338 10.785 18.567 1.00 25.02 103 PHE A C 1
ATOM 821 O O . PHE A 1 103 ? 1.716 10.661 19.734 1.00 22.92 103 PHE A O 1
ATOM 829 N N . GLN A 1 104 ? 0.594 9.881 17.935 1.00 27.69 104 GLN A N 1
ATOM 830 C CA . GLN A 1 104 ? 0.135 8.676 18.616 1.00 32.00 104 GLN A CA 1
ATOM 831 C C . GLN A 1 104 ? 1.295 7.847 19.153 1.00 33.10 104 GLN A C 1
ATOM 832 O O . GLN A 1 104 ? 1.231 7.345 20.268 1.00 34.43 104 GLN A O 1
ATOM 838 N N . GLU A 1 105 ? 2.360 7.726 18.372 1.00 36.62 105 GLU A N 1
ATOM 839 C CA . GLU A 1 105 ? 3.536 6.964 18.804 1.00 38.53 105 GLU A CA 1
ATOM 840 C C . GLU A 1 105 ? 4.178 7.444 20.106 1.00 38.94 105 GLU A C 1
ATOM 841 O O . GLU A 1 105 ? 4.391 6.664 21.031 1.00 40.76 105 GLU A O 1
ATOM 847 N N . PHE A 1 106 ? 4.485 8.734 20.182 1.00 38.53 106 PHE A N 1
ATOM 848 C CA . PHE A 1 106 ? 5.130 9.302 21.362 1.00 38.42 106 PHE A CA 1
ATOM 849 C C . PHE A 1 106 ? 4.182 9.490 22.536 1.00 39.25 106 PHE A C 1
ATOM 850 O O . PHE A 1 106 ? 4.588 9.814 23.651 1.00 37.44 106 PHE A O 1
ATOM 858 N N . LYS A 1 107 ? 2.899 9.313 22.275 1.00 40.60 107 LYS A N 1
ATOM 859 C CA . LYS A 1 107 ? 1.918 9.453 23.328 1.00 41.58 107 LYS A CA 1
ATOM 860 C C . LYS A 1 107 ? 2.028 8.175 24.153 1.00 42.58 107 LYS A C 1
ATOM 861 O O . LYS A 1 107 ? 1.968 8.189 25.395 1.00 42.13 107 LYS A O 1
ATOM 867 N N . GLU A 1 108 ? 2.230 7.071 23.440 1.00 43.03 108 GLU A N 1
ATOM 868 C CA . GLU A 1 108 ? 2.354 5.759 24.051 1.00 43.36 108 GLU A CA 1
ATOM 869 C C . GLU A 1 108 ? 3.645 5.640 24.841 1.00 42.92 108 GLU A C 1
ATOM 870 O O . GLU A 1 108 ? 3.671 5.051 25.929 1.00 40.37 108 GLU A O 1
ATOM 876 N N . ALA A 1 109 ? 4.722 6.198 24.291 1.00 43.17 109 ALA A N 1
ATOM 877 C CA . ALA A 1 109 ? 6.017 6.164 24.964 1.00 42.24 109 ALA A CA 1
ATOM 878 C C . ALA A 1 109 ? 5.868 6.911 26.289 1.00 43.63 109 ALA A C 1
ATOM 879 O O . ALA A 1 109 ? 6.493 6.551 27.292 1.00 42.76 109 ALA A O 1
ATOM 881 N N . ALA A 1 110 ? 5.031 7.953 26.278 1.00 44.02 110 ALA A N 1
ATOM 882 C CA . ALA A 1 110 ? 4.753 8.770 27.456 1.00 45.41 110 ALA A CA 1
ATOM 883 C C . ALA A 1 110 ? 4.062 7.924 28.527 1.00 45.84 110 ALA A C 1
ATOM 884 O O . ALA A 1 110 ? 4.413 7.979 29.712 1.00 44.98 110 ALA A O 1
ATOM 886 N N . ARG A 1 111 ? 3.064 7.154 28.104 1.00 47.03 111 ARG A N 1
ATOM 887 C CA . ARG A 1 111 ? 2.362 6.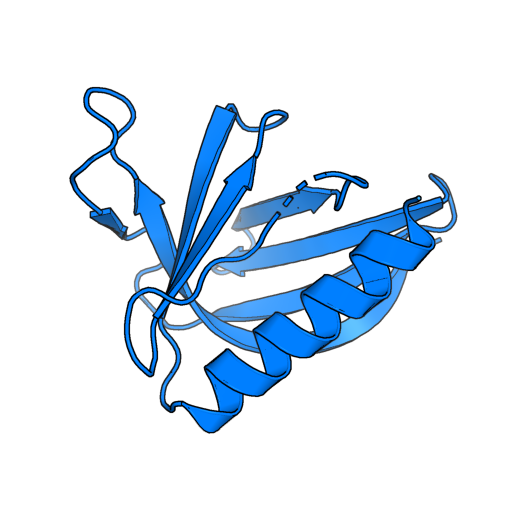273 29.025 1.00 47.99 111 ARG A CA 1
ATOM 888 C C . ARG A 1 111 ? 3.370 5.247 29.515 1.00 48.85 111 ARG A C 1
ATOM 889 O O . ARG A 1 111 ? 3.532 5.140 30.752 1.00 50.04 111 ARG A O 1
#

Nearest PDB structures (foldseek):
  1ddw-assembly1_A  TM=1.009E+00  e=8.998E-20  Rattus norvegicus
  2p8v-assembly1_A  TM=9.918E-01  e=5.488E-16  Homo sapiens
  5zz9-assembly3_C  TM=9.850E-01  e=3.982E-16  Mus musculus
  1ddv-assembly1_A  TM=9.917E-01  e=2.880E-15  Rattus norvegicus
  1i2h-assembly1_A  TM=9.379E-01  e=1.156E-14  Rattus norvegicus

Organism: Rattus norvegicus (NCBI:txid10116)

Sequence (109 aa):
GEQPIFSTRAHVFQIDPNTKKNWVPTSKHAVTVSYFYDSTRNVYRIISLDGSKAIINSTITPNTFTKTSQKFGQWADSRANTVYGLGFSSEHHLSKFAEKFQEFKEAAR

Foldseek 3Di:
DKAWDDKDWWFKWWADLVPRPHTGTDEPGIWIWTWIQDPVVGWIWIWTARVPRTSGTATAELPAWAAPDLFKIWAAGDVVGTIMMTGHPGSVRVVVVRVVSVVRSVSND

B-factor: mean 26.73, std 10.18, range [9.65, 73.71]

Radius of gyration: 13.08 Å; Cα contacts (8 Å, |Δi|>4): 226; chains: 1; bounding box: 34×29×29 Å